Protein AF-A0A822W4I7-F1 (afdb_monomer_lite)

Structure (mmCIF, N/CA/C/O backbone):
data_AF-A0A822W4I7-F1
#
_entry.id   AF-A0A822W4I7-F1
#
loop_
_atom_site.group_PDB
_atom_site.id
_atom_site.type_symbol
_atom_site.label_atom_id
_atom_site.label_alt_id
_atom_site.label_comp_id
_atom_site.label_asym_id
_atom_site.label_entity_id
_atom_site.label_seq_id
_atom_site.pdbx_PDB_ins_code
_atom_site.Cartn_x
_atom_site.Cartn_y
_atom_site.Cartn_z
_atom_site.occupancy
_atom_site.B_iso_or_equiv
_atom_site.auth_seq_id
_atom_site.auth_comp_id
_atom_site.auth_asym_id
_atom_site.auth_atom_id
_atom_site.pdbx_PDB_model_num
ATOM 1 N N . MET A 1 1 ? -20.070 -0.547 12.394 1.00 79.69 1 MET A N 1
ATOM 2 C CA . MET A 1 1 ? -18.955 0.396 12.649 1.00 79.69 1 MET A CA 1
ATOM 3 C C . MET A 1 1 ? -18.957 1.445 11.548 1.00 79.69 1 MET A C 1
ATOM 5 O O . MET A 1 1 ? -19.104 1.066 10.394 1.00 79.69 1 MET A O 1
ATOM 9 N N . ASN A 1 2 ? -18.867 2.728 11.903 1.00 88.19 2 ASN A N 1
ATOM 10 C CA . ASN A 1 2 ? -18.949 3.846 10.955 1.00 88.19 2 ASN A CA 1
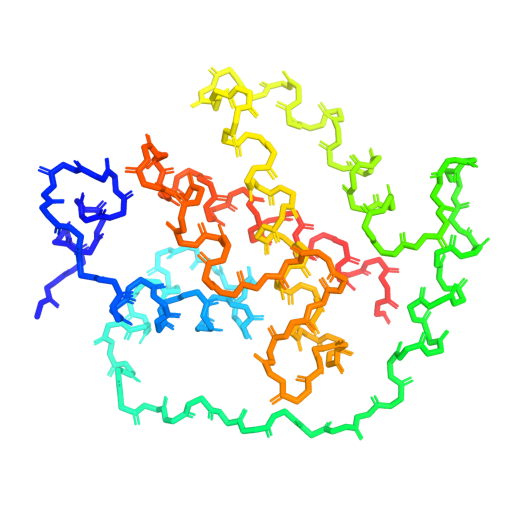ATOM 11 C C . ASN A 1 2 ? -17.554 4.295 10.468 1.00 88.19 2 ASN A C 1
ATOM 13 O O . ASN A 1 2 ? -16.532 3.792 10.941 1.00 88.19 2 ASN A O 1
ATOM 17 N N . GLN A 1 3 ? -17.531 5.239 9.523 1.00 92.62 3 GLN A N 1
ATOM 18 C CA . GLN A 1 3 ? -16.308 5.785 8.925 1.00 92.62 3 GLN A CA 1
ATOM 19 C C . GLN A 1 3 ? -15.360 6.400 9.952 1.00 92.62 3 GLN A C 1
ATOM 21 O O . GLN A 1 3 ? -14.168 6.107 9.929 1.00 92.62 3 GLN A O 1
ATOM 26 N N . GLU A 1 4 ? -15.875 7.198 10.884 1.00 94.81 4 GLU A N 1
ATOM 27 C CA . GLU A 1 4 ? -15.029 7.871 11.869 1.00 94.81 4 GLU A CA 1
ATOM 28 C C . GLU A 1 4 ? -14.302 6.875 12.783 1.00 94.81 4 GLU A C 1
ATOM 30 O O . GLU A 1 4 ? -13.110 7.030 13.029 1.00 94.81 4 GLU A O 1
ATOM 35 N N . VAL A 1 5 ? -14.965 5.793 13.205 1.00 94.12 5 VAL A N 1
ATOM 36 C CA . VAL A 1 5 ? -14.325 4.739 14.011 1.00 94.12 5 VAL A CA 1
ATOM 37 C C . VAL A 1 5 ? -13.192 4.051 13.239 1.00 94.12 5 VAL A C 1
ATOM 39 O O . VAL A 1 5 ? -12.133 3.803 13.812 1.00 94.12 5 VAL A O 1
ATOM 42 N N . LEU A 1 6 ? -13.365 3.781 11.937 1.00 94.44 6 LEU A N 1
ATOM 43 C CA . LEU A 1 6 ? -12.285 3.221 11.112 1.00 94.44 6 LEU A CA 1
ATOM 44 C C . LEU A 1 6 ? -11.090 4.178 11.030 1.00 94.44 6 LEU A C 1
ATOM 46 O O . LEU A 1 6 ? -9.948 3.765 11.218 1.00 94.44 6 LEU A O 1
ATOM 50 N N . LEU A 1 7 ? -11.352 5.464 10.789 1.00 96.62 7 LEU A N 1
ATOM 51 C CA . LEU A 1 7 ? -10.303 6.475 10.674 1.00 96.62 7 LEU A CA 1
ATOM 52 C C . LEU A 1 7 ? -9.562 6.682 12.000 1.00 96.62 7 LEU A C 1
ATOM 54 O O . LEU A 1 7 ? -8.340 6.809 12.000 1.00 96.62 7 LEU A O 1
ATOM 58 N N . GLN A 1 8 ? -10.266 6.672 13.131 1.00 95.94 8 GLN A N 1
ATOM 59 C CA . GLN A 1 8 ? -9.655 6.720 14.463 1.00 95.94 8 GLN A CA 1
ATOM 60 C C . GLN A 1 8 ? -8.756 5.505 14.719 1.00 95.94 8 GLN A C 1
ATOM 62 O O . GLN A 1 8 ? -7.642 5.642 15.227 1.00 95.94 8 GLN A O 1
ATOM 67 N N . MET A 1 9 ? -9.195 4.318 14.303 1.00 95.19 9 MET A N 1
ATOM 68 C CA . MET A 1 9 ? -8.406 3.092 14.411 1.00 95.19 9 MET A CA 1
ATOM 69 C C . MET A 1 9 ? -7.127 3.155 13.562 1.00 95.19 9 MET A C 1
ATOM 71 O O . MET A 1 9 ? -6.029 2.850 14.038 1.00 95.19 9 MET A O 1
ATOM 75 N N . MET A 1 10 ? -7.246 3.619 12.316 1.00 96.12 10 MET A N 1
ATOM 76 C CA . MET A 1 10 ? -6.108 3.834 11.419 1.00 96.12 10 MET A CA 1
ATOM 77 C C . MET A 1 10 ? -5.121 4.861 11.988 1.00 96.12 10 MET A C 1
ATOM 79 O O . MET A 1 10 ? -3.912 4.634 11.960 1.00 96.12 10 MET A O 1
ATOM 83 N N . ARG A 1 11 ? -5.618 5.945 12.591 1.00 95.62 11 ARG A N 1
ATOM 84 C CA . ARG A 1 11 ? -4.800 6.970 13.266 1.00 95.62 11 ARG A CA 1
ATOM 85 C C . ARG A 1 11 ? -4.201 6.519 14.604 1.00 95.62 11 ARG A C 1
ATOM 87 O O . ARG A 1 11 ? -3.498 7.307 15.223 1.00 95.62 11 ARG A O 1
ATOM 94 N N . ALA A 1 12 ? -4.483 5.294 15.056 1.00 93.88 12 ALA A N 1
ATOM 95 C CA . ALA A 1 12 ? -4.097 4.780 16.373 1.00 93.88 12 ALA A CA 1
ATOM 96 C C . ALA A 1 12 ? -4.665 5.580 17.563 1.00 93.88 12 ALA A C 1
ATOM 98 O O . ALA A 1 12 ? -4.113 5.529 18.659 1.00 93.88 12 ALA A O 1
ATOM 99 N N . THR A 1 13 ? -5.772 6.309 17.382 1.00 94.00 13 THR A N 1
ATOM 100 C CA . THR A 1 13 ? -6.416 7.061 18.477 1.00 94.00 13 THR A CA 1
ATOM 101 C C . THR A 1 13 ? -7.375 6.199 19.298 1.00 94.00 13 THR A C 1
ATOM 103 O O . THR A 1 13 ? -7.812 6.612 20.367 1.00 94.00 13 THR A O 1
ATOM 106 N N . ILE A 1 14 ? -7.702 5.002 18.804 1.00 94.81 14 ILE A N 1
ATOM 107 C CA . ILE A 1 14 ? -8.417 3.937 19.517 1.00 94.81 14 ILE A CA 1
ATOM 108 C C . ILE A 1 14 ? -7.698 2.596 19.283 1.00 94.81 14 ILE A C 1
ATOM 110 O O . ILE A 1 14 ? -6.903 2.497 18.339 1.00 94.81 14 ILE A O 1
ATOM 114 N N . PRO A 1 15 ? -7.964 1.555 20.097 1.00 95.19 15 PRO A N 1
ATOM 115 C CA . PRO A 1 15 ? -7.389 0.232 19.886 1.00 95.19 15 PRO A CA 1
ATOM 116 C C . PRO A 1 15 ? -7.635 -0.298 18.475 1.00 95.19 15 PRO A C 1
ATOM 118 O O . PRO A 1 15 ? -8.715 -0.137 17.903 1.00 95.19 15 PRO A O 1
ATOM 121 N N . ARG A 1 16 ? -6.612 -0.950 17.928 1.00 94.25 16 ARG A N 1
ATOM 122 C CA . ARG A 1 16 ? -6.641 -1.509 16.581 1.00 94.25 16 ARG A CA 1
ATOM 123 C C . ARG A 1 16 ? -7.194 -2.916 16.572 1.00 94.25 16 ARG A C 1
ATOM 125 O O . ARG A 1 16 ? -6.694 -3.787 17.278 1.00 94.25 16 ARG A O 1
ATOM 132 N N . ASP A 1 17 ? -8.174 -3.129 15.710 1.00 93.88 17 ASP A N 1
ATOM 133 C CA . ASP A 1 17 ? -8.602 -4.454 15.298 1.00 93.88 17 ASP A CA 1
ATOM 134 C C . ASP A 1 17 ? -7.681 -4.918 14.164 1.00 93.88 17 ASP A C 1
ATOM 136 O O . ASP A 1 17 ? -7.720 -4.393 13.049 1.00 93.88 17 ASP A O 1
ATOM 140 N N . ARG A 1 18 ? -6.806 -5.880 14.475 1.00 92.75 18 ARG A N 1
ATOM 141 C CA . ARG A 1 18 ? -5.824 -6.407 13.521 1.00 92.75 18 ARG A CA 1
ATOM 142 C C . ARG A 1 18 ? -6.501 -7.026 12.299 1.00 92.75 18 ARG A C 1
ATOM 144 O O . ARG A 1 18 ? -6.054 -6.751 11.194 1.00 92.75 18 ARG A O 1
ATOM 151 N N . ALA A 1 19 ? -7.561 -7.812 12.488 1.00 91.94 19 ALA A N 1
ATOM 152 C CA . ALA A 1 19 ? -8.240 -8.497 11.387 1.00 91.94 19 ALA A CA 1
ATOM 153 C C . ALA A 1 19 ? -8.922 -7.494 10.449 1.00 91.94 19 ALA A C 1
ATOM 155 O O . ALA A 1 19 ? -8.917 -7.654 9.234 1.00 91.94 19 ALA A O 1
ATOM 156 N N . LEU A 1 20 ? -9.467 -6.416 11.010 1.00 92.12 20 LEU A N 1
ATOM 157 C CA . LEU A 1 20 ? -10.062 -5.346 10.223 1.00 92.12 20 LEU A CA 1
ATOM 158 C C . LEU A 1 20 ? -9.023 -4.541 9.428 1.00 92.12 20 LEU A C 1
ATOM 160 O O . LEU A 1 20 ? -9.288 -4.179 8.284 1.00 92.12 20 LEU A O 1
ATOM 164 N N . LEU A 1 21 ? -7.864 -4.241 10.024 1.00 94.38 21 LEU A N 1
ATOM 165 C CA . LEU A 1 21 ? -6.771 -3.565 9.316 1.00 94.38 21 LEU A CA 1
ATOM 166 C C . LEU A 1 21 ? -6.186 -4.448 8.215 1.00 94.38 21 LEU A C 1
ATOM 168 O O . LEU A 1 21 ? -5.886 -3.944 7.140 1.00 94.38 21 LEU A O 1
ATOM 172 N N . GLU A 1 22 ? -6.069 -5.749 8.468 1.00 93.94 22 GLU A N 1
ATOM 173 C CA . GLU A 1 22 ? -5.668 -6.738 7.470 1.00 93.94 22 GLU A CA 1
ATOM 174 C C . GLU A 1 22 ? -6.665 -6.791 6.307 1.00 93.94 22 GLU A C 1
ATOM 176 O O . GLU A 1 22 ? -6.274 -6.657 5.152 1.00 93.94 22 GLU A O 1
ATOM 181 N N . ALA A 1 23 ? -7.965 -6.872 6.598 1.00 92.81 23 ALA A N 1
ATOM 182 C CA . ALA A 1 23 ? -9.003 -6.835 5.571 1.00 92.81 23 ALA A CA 1
ATOM 183 C C . ALA A 1 23 ? -8.966 -5.533 4.754 1.00 92.81 23 ALA A C 1
ATOM 185 O O . ALA A 1 23 ? -9.131 -5.564 3.538 1.00 92.81 23 ALA A O 1
ATOM 186 N N . PHE A 1 24 ? -8.719 -4.387 5.397 1.00 94.56 24 PHE A N 1
ATOM 187 C CA . PHE A 1 24 ? -8.563 -3.120 4.682 1.00 94.56 24 PHE A CA 1
ATOM 188 C C . PHE A 1 24 ? -7.282 -3.071 3.841 1.00 94.56 24 PHE A C 1
ATOM 190 O O . PHE A 1 24 ? -7.270 -2.437 2.791 1.00 94.56 24 PHE A O 1
ATOM 197 N N . LEU A 1 25 ? -6.200 -3.713 4.288 1.00 94.62 25 LEU A N 1
ATOM 198 C CA . LEU A 1 25 ? -4.952 -3.808 3.533 1.00 94.62 25 LEU A CA 1
ATOM 199 C C . LEU A 1 25 ? -5.148 -4.581 2.223 1.00 94.62 25 LEU A C 1
ATOM 201 O O . LEU A 1 25 ? -4.697 -4.117 1.184 1.00 94.62 25 LEU A O 1
ATOM 205 N N . TYR A 1 26 ? -5.878 -5.696 2.247 1.00 92.88 26 TYR A N 1
ATOM 206 C CA . TYR A 1 26 ? -6.245 -6.398 1.014 1.00 92.88 26 TYR A CA 1
ATOM 207 C C . TYR A 1 26 ? -7.210 -5.584 0.152 1.00 92.88 26 TYR A C 1
ATOM 209 O O . TYR A 1 26 ? -6.975 -5.414 -1.039 1.00 92.88 26 TYR A O 1
ATOM 217 N N . TYR A 1 27 ? -8.249 -5.005 0.759 1.00 93.69 27 TYR A N 1
ATOM 218 C CA . TYR A 1 27 ? -9.225 -4.204 0.022 1.00 93.69 27 TYR A CA 1
ATOM 219 C C . TYR A 1 27 ? -8.575 -3.013 -0.695 1.00 93.69 27 TYR A C 1
ATOM 221 O O . TYR A 1 27 ? -8.831 -2.780 -1.869 1.00 93.69 27 TYR A O 1
ATOM 229 N N . GLN A 1 28 ? -7.703 -2.255 -0.021 1.00 94.75 28 GLN A N 1
ATOM 230 C CA . GLN A 1 28 ? -7.027 -1.128 -0.670 1.00 94.75 28 GLN A CA 1
ATOM 231 C C . GLN A 1 28 ? -6.077 -1.587 -1.780 1.00 94.75 28 GLN A C 1
ATOM 233 O O . GLN A 1 28 ? -5.899 -0.853 -2.739 1.00 94.75 28 GLN A O 1
ATOM 238 N N . ALA A 1 29 ? -5.479 -2.774 -1.672 1.00 94.56 29 ALA A N 1
ATOM 239 C CA . ALA A 1 29 ? -4.564 -3.291 -2.682 1.00 94.56 29 ALA A CA 1
ATOM 240 C C . ALA A 1 29 ? -5.277 -3.649 -3.999 1.00 94.56 29 ALA A C 1
ATOM 242 O O . ALA A 1 29 ? -4.663 -3.582 -5.060 1.00 94.56 29 ALA A O 1
ATOM 243 N N . GLU A 1 30 ? -6.573 -3.963 -3.941 1.00 91.81 30 GLU A N 1
ATOM 244 C CA . GLU A 1 30 ? -7.424 -4.197 -5.117 1.00 91.81 30 GLU A CA 1
ATOM 245 C C . GLU A 1 30 ? -8.058 -2.910 -5.680 1.00 91.81 30 GLU A C 1
ATOM 247 O O . GLU A 1 30 ? -8.518 -2.908 -6.818 1.00 91.81 30 GLU A O 1
ATOM 252 N N . HIS A 1 31 ? -8.078 -1.823 -4.899 1.00 94.50 31 HIS A N 1
ATOM 253 C CA . HIS A 1 31 ? -8.870 -0.615 -5.177 1.00 94.50 31 HIS A CA 1
ATOM 254 C C . HIS A 1 31 ? -8.096 0.700 -4.954 1.00 94.50 31 HIS A C 1
ATOM 256 O O . HIS A 1 31 ? -8.690 1.740 -4.665 1.00 94.50 31 HIS A O 1
ATOM 262 N N . PHE A 1 32 ? -6.761 0.687 -4.986 1.00 96.25 32 PHE A N 1
ATOM 263 C CA . PHE A 1 32 ? -5.953 1.863 -4.620 1.00 96.25 32 PHE A CA 1
ATOM 264 C C . PHE A 1 32 ? -6.087 3.040 -5.595 1.00 96.25 32 PHE A C 1
ATOM 266 O O . PHE A 1 32 ? -5.713 4.156 -5.236 1.00 96.25 32 PHE A O 1
ATOM 273 N N . ASP A 1 33 ? -6.603 2.795 -6.796 1.00 94.44 33 ASP A N 1
ATOM 274 C CA . ASP A 1 33 ? -6.960 3.789 -7.807 1.00 94.44 33 ASP A CA 1
ATOM 275 C C . ASP A 1 33 ? -8.237 4.571 -7.443 1.00 94.44 33 ASP A C 1
ATOM 277 O O . ASP A 1 33 ? -8.511 5.630 -8.010 1.00 94.44 33 ASP A O 1
ATOM 281 N N . GLU A 1 34 ? -9.010 4.105 -6.456 1.00 95.00 34 GLU A N 1
ATOM 282 C CA . GLU A 1 34 ? -10.173 4.829 -5.956 1.00 95.00 34 GLU A CA 1
ATOM 283 C C . GLU A 1 34 ? -9.810 6.036 -5.078 1.00 95.00 34 GLU A C 1
ATOM 285 O O . GLU A 1 34 ? -8.908 6.018 -4.234 1.00 95.00 34 GLU A O 1
ATOM 290 N N . GLU A 1 35 ? -10.643 7.076 -5.168 1.00 96.12 35 GLU A N 1
ATOM 291 C CA . GLU A 1 35 ? -10.608 8.205 -4.240 1.00 96.12 35 GLU A CA 1
ATOM 292 C C . GLU A 1 35 ? -10.780 7.752 -2.783 1.00 96.12 35 GLU A C 1
ATOM 294 O O . GLU A 1 35 ? -11.704 7.006 -2.452 1.00 96.12 35 GLU A O 1
ATOM 299 N N . TRP A 1 36 ? -9.948 8.280 -1.879 1.00 95.62 36 TRP A N 1
ATOM 300 C CA . TRP A 1 36 ? -9.852 7.828 -0.482 1.00 95.62 36 TRP A CA 1
ATOM 301 C C . TRP A 1 36 ? -11.199 7.735 0.248 1.00 95.62 36 TRP A C 1
ATOM 303 O O . TRP A 1 36 ? -11.483 6.756 0.938 1.00 95.62 36 TRP A O 1
ATOM 313 N N . ASP A 1 37 ? -12.049 8.754 0.111 1.00 94.94 37 ASP A N 1
ATOM 314 C CA . ASP A 1 37 ? -13.343 8.752 0.792 1.00 94.94 37 ASP A CA 1
ATOM 315 C C . ASP A 1 37 ? -14.308 7.724 0.184 1.00 94.94 37 ASP A C 1
ATOM 317 O O . ASP A 1 37 ? -15.136 7.165 0.905 1.00 94.94 37 ASP A O 1
ATOM 321 N N . SER A 1 38 ? -14.208 7.454 -1.121 1.00 94.88 38 SER A N 1
ATOM 322 C CA . SER A 1 38 ? -14.959 6.376 -1.773 1.00 94.88 38 SER A CA 1
ATOM 323 C C . SER A 1 38 ? -14.453 5.019 -1.308 1.00 94.88 38 SER A C 1
ATOM 325 O O . SER A 1 38 ? -15.265 4.243 -0.813 1.00 94.88 38 SER A O 1
ATOM 327 N N . LEU A 1 39 ? -13.138 4.795 -1.320 1.00 94.88 39 LEU A N 1
ATOM 328 C CA . LEU A 1 39 ? -12.501 3.567 -0.845 1.00 94.88 39 LEU A CA 1
ATOM 329 C C . LEU A 1 39 ? -12.980 3.186 0.565 1.00 94.88 39 LEU A C 1
ATOM 331 O O . LEU A 1 39 ? -13.416 2.063 0.816 1.00 94.88 39 LEU A O 1
ATOM 335 N N . ILE A 1 40 ? -12.971 4.150 1.493 1.00 95.31 40 ILE A N 1
ATOM 336 C CA . ILE A 1 40 ? -13.418 3.938 2.875 1.00 95.31 40 ILE A CA 1
ATOM 337 C C . ILE A 1 40 ? -14.917 3.620 2.945 1.00 95.31 40 ILE A C 1
ATOM 339 O O . ILE A 1 40 ? -15.322 2.702 3.664 1.00 95.31 40 ILE A O 1
ATOM 343 N N . ARG A 1 41 ? -15.761 4.361 2.215 1.00 93.62 41 ARG A N 1
ATOM 344 C CA . ARG A 1 41 ? -17.212 4.110 2.191 1.00 93.62 41 ARG A CA 1
ATOM 345 C C . ARG A 1 41 ? -17.543 2.743 1.600 1.00 93.62 41 ARG A C 1
ATOM 347 O O . ARG A 1 41 ? -18.399 2.043 2.146 1.00 93.62 41 ARG A O 1
ATOM 354 N N . GLN A 1 42 ? -16.880 2.369 0.512 1.00 92.69 42 GLN A N 1
ATOM 355 C CA . GLN A 1 42 ? -17.104 1.102 -0.166 1.00 92.69 42 GLN A CA 1
ATOM 356 C C . GLN A 1 42 ? -16.635 -0.070 0.696 1.00 92.69 42 GLN A C 1
ATOM 358 O O . GLN A 1 42 ? -17.430 -0.972 0.944 1.00 92.69 42 GLN A O 1
ATOM 363 N N . PHE A 1 43 ? -15.443 0.003 1.299 1.00 92.62 43 PHE A N 1
ATOM 364 C CA . PHE A 1 43 ? -14.972 -1.004 2.256 1.00 92.62 43 PHE A CA 1
ATOM 365 C C . PHE A 1 43 ? -15.976 -1.252 3.393 1.00 92.62 43 PHE A C 1
ATOM 367 O O . PHE A 1 43 ? -16.270 -2.389 3.765 1.00 92.62 43 PHE A O 1
ATOM 374 N N . LEU A 1 44 ? -16.546 -0.181 3.955 1.00 91.50 44 LEU A N 1
ATOM 375 C CA . LEU A 1 44 ? -17.518 -0.291 5.045 1.00 91.50 44 LEU A CA 1
ATOM 376 C C . LEU A 1 44 ? -18.857 -0.892 4.610 1.00 91.50 44 LEU A C 1
ATOM 378 O O . LEU A 1 44 ? -19.518 -1.514 5.443 1.00 91.50 44 LEU A O 1
ATOM 382 N N . SER A 1 45 ? -19.230 -0.711 3.343 1.00 88.00 45 SER A N 1
ATOM 383 C CA . SER A 1 45 ? -20.471 -1.227 2.754 1.00 88.00 45 SER A CA 1
ATOM 384 C C . SER A 1 45 ? -20.317 -2.670 2.258 1.00 88.00 45 SER A C 1
ATOM 386 O O . SER A 1 45 ? -21.261 -3.450 2.347 1.00 88.00 45 SER A O 1
ATOM 388 N N . ASN A 1 46 ? -19.111 -3.045 1.823 1.00 78.44 46 ASN A N 1
ATOM 389 C CA . ASN A 1 46 ? -18.796 -4.306 1.151 1.00 78.44 46 ASN A CA 1
ATOM 390 C C . ASN A 1 46 ? -18.062 -5.319 2.045 1.00 78.44 46 ASN A C 1
ATOM 392 O O . ASN A 1 46 ? -17.482 -6.263 1.522 1.00 78.44 46 ASN A O 1
ATOM 396 N N . ARG A 1 47 ? -18.096 -5.186 3.383 1.00 63.94 47 ARG A N 1
ATOM 397 C CA . ARG A 1 47 ? -17.347 -6.047 4.338 1.00 63.94 47 ARG A CA 1
ATOM 398 C C . ARG A 1 47 ? -17.519 -7.570 4.180 1.00 63.94 47 ARG A C 1
ATOM 400 O O . ARG A 1 47 ? -16.845 -8.319 4.878 1.00 63.94 47 ARG A O 1
ATOM 407 N N . GLN A 1 48 ? -18.457 -8.025 3.354 1.00 50.22 48 GLN A N 1
ATOM 408 C CA . GLN A 1 48 ? -18.758 -9.432 3.081 1.00 50.22 48 GLN A CA 1
ATOM 409 C C . GLN A 1 48 ? -18.239 -9.927 1.721 1.00 50.22 48 GLN A C 1
ATOM 411 O O . GLN A 1 48 ? -18.402 -11.108 1.421 1.00 50.22 48 GLN A O 1
ATOM 416 N N . ALA A 1 49 ? -17.634 -9.072 0.892 1.00 48.66 49 ALA A N 1
ATOM 417 C CA . ALA A 1 49 ? -17.029 -9.512 -0.357 1.00 48.66 49 ALA A CA 1
ATOM 418 C C . ALA A 1 49 ? -15.733 -10.267 -0.032 1.00 48.66 49 ALA A C 1
ATOM 420 O O . ALA A 1 49 ? -14.748 -9.678 0.406 1.00 48.66 49 ALA A O 1
ATOM 421 N N . ASN A 1 50 ? -15.781 -11.594 -0.177 1.00 50.44 50 ASN A N 1
ATOM 422 C CA . ASN A 1 50 ? -14.613 -12.465 -0.132 1.00 50.44 50 ASN A CA 1
ATOM 423 C C . ASN A 1 50 ? -13.496 -11.861 -0.989 1.00 50.44 50 ASN A C 1
ATOM 425 O O . ASN A 1 50 ? -13.721 -11.596 -2.171 1.00 50.44 50 ASN A O 1
ATOM 429 N N . ILE A 1 51 ? -12.314 -11.701 -0.389 1.00 49.62 51 ILE A N 1
ATOM 430 C CA . ILE A 1 51 ? -11.061 -11.442 -1.103 1.00 49.62 51 ILE A CA 1
ATOM 431 C C . ILE A 1 51 ? -10.967 -12.548 -2.155 1.00 49.62 51 ILE A C 1
ATOM 433 O O . ILE A 1 51 ? -10.892 -13.734 -1.811 1.00 49.62 51 ILE A O 1
ATOM 437 N N . SER A 1 52 ? -11.140 -12.190 -3.423 1.00 46.78 52 SER A N 1
ATOM 438 C CA . SER A 1 52 ? -11.185 -13.191 -4.481 1.00 46.78 52 SER A CA 1
ATOM 439 C C . SER A 1 52 ? -9.760 -13.670 -4.739 1.00 46.78 52 SER A C 1
ATOM 441 O O . SER A 1 52 ? -8.857 -12.843 -4.840 1.00 46.78 52 SER A O 1
ATOM 443 N N . PRO A 1 53 ? -9.515 -14.987 -4.844 1.00 45.19 53 PRO A N 1
ATOM 444 C CA . PRO A 1 53 ? -8.202 -15.476 -5.227 1.00 45.19 53 PRO A CA 1
ATOM 445 C C . PRO A 1 53 ? -7.863 -14.927 -6.616 1.00 45.19 53 PRO A C 1
ATOM 447 O O . PRO A 1 53 ? -8.591 -15.139 -7.588 1.00 45.19 53 PRO A O 1
ATOM 450 N N . VAL A 1 54 ? -6.771 -14.172 -6.665 1.00 50.09 54 VAL A N 1
ATOM 451 C CA . VAL A 1 54 ? -6.262 -13.467 -7.838 1.00 50.09 54 VAL A CA 1
ATOM 452 C C . VAL A 1 54 ? -5.992 -14.463 -8.983 1.00 50.09 54 VAL A C 1
ATOM 454 O O . VAL A 1 54 ? -5.339 -15.488 -8.788 1.00 50.09 54 VAL A O 1
ATOM 457 N N . GLN A 1 55 ? -6.531 -14.191 -10.180 1.00 45.38 55 GLN A N 1
ATOM 458 C CA . GLN A 1 55 ? -6.383 -15.041 -11.373 1.00 45.38 55 GLN A CA 1
ATOM 459 C C . GLN A 1 55 ? -5.085 -14.754 -12.129 1.00 45.38 55 GLN A C 1
ATOM 461 O O . GLN A 1 55 ? -5.054 -13.767 -12.857 1.00 45.38 55 GLN A O 1
ATOM 466 N N . VAL A 1 56 ? -4.113 -15.671 -12.039 1.00 47.41 56 VAL A N 1
ATOM 467 C CA . VAL A 1 56 ? -2.787 -15.661 -12.695 1.00 47.41 56 VAL A CA 1
ATOM 468 C C . VAL A 1 56 ? -2.841 -15.239 -14.176 1.00 47.41 56 VAL A C 1
ATOM 470 O O . VAL A 1 56 ? -3.078 -16.057 -15.067 1.00 47.41 56 VAL A O 1
ATOM 473 N N . LEU A 1 57 ? -2.564 -13.967 -14.449 1.00 53.78 57 LEU A N 1
ATOM 474 C CA . LEU A 1 57 ? -2.105 -13.457 -15.742 1.00 53.78 57 LEU A CA 1
ATOM 475 C C . LEU A 1 57 ? -0.588 -13.219 -15.655 1.00 53.78 57 LEU A C 1
ATOM 477 O O . LEU A 1 57 ? -0.063 -12.940 -14.582 1.00 53.78 57 LEU A O 1
ATOM 481 N N . HIS A 1 58 ? 0.133 -13.379 -16.768 1.00 60.84 58 HIS A N 1
ATOM 482 C CA . HIS A 1 58 ? 1.608 -13.363 -16.831 1.00 60.84 58 HIS A CA 1
ATOM 483 C C . HIS A 1 58 ? 2.226 -11.956 -16.637 1.00 60.84 58 HIS A C 1
ATOM 485 O O . HIS A 1 58 ? 2.965 -11.470 -17.484 1.00 60.84 58 HIS A O 1
ATOM 491 N N . PHE A 1 59 ? 1.965 -11.298 -15.509 1.00 69.12 59 PHE A N 1
ATOM 492 C CA . PHE A 1 59 ? 2.458 -9.946 -15.223 1.00 69.12 59 PHE A CA 1
ATOM 493 C C . PHE A 1 59 ? 3.938 -9.887 -14.814 1.00 69.12 59 PHE A C 1
ATOM 495 O O . PHE A 1 59 ? 4.569 -8.844 -14.952 1.00 69.12 59 PHE A O 1
ATOM 502 N N . GLU A 1 60 ? 4.533 -10.987 -14.340 1.00 75.62 60 GLU A N 1
ATOM 503 C CA . GLU A 1 60 ? 5.937 -10.991 -13.891 1.00 75.62 60 GLU A CA 1
ATOM 504 C C . GLU A 1 60 ? 6.915 -10.618 -15.020 1.00 75.62 60 GLU A C 1
ATOM 506 O O . GLU A 1 60 ? 7.900 -9.912 -14.791 1.00 75.62 60 GLU A O 1
ATOM 511 N N . THR A 1 61 ? 6.622 -11.041 -16.256 1.00 76.06 61 THR A N 1
ATOM 512 C CA . THR A 1 61 ? 7.451 -10.712 -17.427 1.00 76.06 61 THR A CA 1
ATOM 513 C C . THR A 1 61 ? 7.324 -9.238 -17.805 1.00 76.06 61 THR A C 1
ATOM 515 O O . THR A 1 61 ? 8.344 -8.591 -18.041 1.00 76.06 61 THR A O 1
ATOM 518 N N . ASP A 1 62 ? 6.106 -8.692 -17.797 1.00 84.88 62 ASP A N 1
ATOM 519 C CA . ASP A 1 62 ? 5.849 -7.295 -18.163 1.00 84.88 62 ASP A CA 1
ATOM 520 C C . ASP A 1 62 ? 6.459 -6.330 -17.138 1.00 84.88 62 ASP A C 1
ATOM 522 O O . ASP A 1 62 ? 7.169 -5.394 -17.507 1.00 84.88 62 ASP A O 1
ATOM 526 N N . VAL A 1 63 ? 6.294 -6.618 -15.842 1.00 88.12 63 VAL A N 1
ATOM 527 C CA . VAL A 1 63 ? 6.913 -5.837 -14.759 1.00 88.12 63 VAL A CA 1
ATOM 528 C C . VAL A 1 63 ? 8.441 -5.895 -14.851 1.00 88.12 63 VAL A C 1
ATOM 530 O O . VAL A 1 63 ? 9.108 -4.869 -14.710 1.00 88.12 63 VAL A O 1
ATOM 533 N N . SER A 1 64 ? 9.015 -7.070 -15.125 1.00 86.81 64 SER A N 1
ATOM 534 C CA . SER A 1 64 ? 10.470 -7.216 -15.268 1.00 86.81 64 SER A CA 1
ATOM 535 C C . SER A 1 64 ? 11.011 -6.419 -16.458 1.00 86.81 64 SER A C 1
ATOM 537 O O . SER A 1 64 ? 12.011 -5.712 -16.320 1.00 86.81 64 SER A O 1
ATOM 539 N N . ALA A 1 65 ? 10.346 -6.493 -17.615 1.00 89.12 65 ALA A N 1
ATOM 540 C CA . ALA A 1 65 ? 10.727 -5.748 -18.812 1.00 89.12 65 ALA A CA 1
ATOM 541 C C . ALA A 1 65 ? 10.609 -4.231 -18.602 1.00 89.12 65 ALA A C 1
ATOM 543 O O . ALA A 1 65 ? 11.509 -3.483 -18.987 1.00 89.12 65 ALA A O 1
ATOM 544 N N . PHE A 1 66 ? 9.542 -3.783 -17.936 1.00 92.38 66 PHE A N 1
ATOM 545 C CA . PHE A 1 66 ? 9.352 -2.382 -17.581 1.00 92.38 66 PHE A CA 1
ATOM 546 C C . PHE A 1 66 ? 10.491 -1.855 -16.702 1.00 92.38 66 PHE A C 1
ATOM 548 O O . PHE A 1 66 ? 11.096 -0.831 -17.021 1.00 92.38 66 PHE A O 1
ATOM 555 N N . VAL A 1 67 ? 10.833 -2.564 -15.619 1.00 92.38 67 VAL A N 1
ATOM 556 C CA . VAL A 1 67 ? 11.897 -2.114 -14.709 1.00 92.38 67 VAL A CA 1
ATOM 557 C C . VAL A 1 67 ? 13.251 -2.072 -15.423 1.00 92.38 67 VAL A C 1
ATOM 559 O O . VAL A 1 67 ? 13.999 -1.109 -15.248 1.00 92.38 67 VAL A O 1
ATOM 562 N N . GLN A 1 68 ? 13.540 -3.052 -16.286 1.00 90.56 68 GLN A N 1
ATOM 563 C CA . GLN A 1 68 ? 14.755 -3.065 -17.111 1.00 90.56 68 GLN A CA 1
ATOM 564 C C . GLN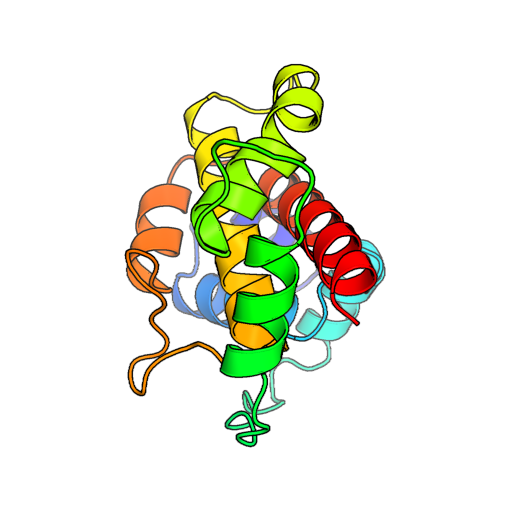 A 1 68 ? 14.837 -1.886 -18.088 1.00 90.56 68 GLN A C 1
ATOM 566 O O . GLN A 1 68 ? 15.933 -1.418 -18.388 1.00 90.56 68 GLN A O 1
ATOM 571 N N . ALA A 1 69 ? 13.696 -1.405 -18.582 1.00 91.94 69 ALA A N 1
ATOM 572 C CA . ALA A 1 69 ? 13.617 -0.237 -19.453 1.00 91.94 69 ALA A CA 1
ATOM 573 C C . ALA A 1 69 ? 13.576 1.096 -18.682 1.00 91.94 69 ALA A C 1
ATOM 575 O O . ALA A 1 69 ? 13.556 2.161 -19.306 1.00 91.94 69 ALA A O 1
ATOM 576 N N . SER A 1 70 ? 13.536 1.064 -17.345 1.00 90.62 70 SER A N 1
ATOM 577 C CA . SER A 1 70 ? 13.387 2.274 -16.543 1.00 90.62 70 SER A CA 1
ATOM 578 C C . SER A 1 70 ? 14.597 3.212 -16.680 1.00 90.62 70 SER A C 1
ATOM 580 O O . SER A 1 70 ? 15.730 2.758 -16.839 1.00 90.62 70 SER A O 1
ATOM 582 N N . PRO A 1 71 ? 14.397 4.538 -16.568 1.00 89.38 71 PRO A N 1
ATOM 583 C CA . PRO A 1 71 ? 15.488 5.510 -16.653 1.00 89.38 71 PRO A CA 1
ATOM 584 C C . PRO A 1 71 ? 16.335 5.582 -15.369 1.00 89.38 71 PRO A C 1
ATOM 586 O O . PRO A 1 71 ? 17.166 6.479 -15.236 1.00 89.38 71 PRO A O 1
ATOM 589 N N . TYR A 1 72 ? 16.085 4.711 -14.388 1.00 91.00 72 TYR A N 1
ATOM 590 C CA . TYR A 1 72 ? 16.731 4.751 -13.084 1.00 91.00 72 TYR A CA 1
ATOM 591 C C . TYR A 1 72 ? 17.842 3.706 -13.002 1.00 91.00 72 TYR A C 1
ATOM 593 O O . TYR A 1 72 ? 17.568 2.518 -12.866 1.00 91.00 72 TYR A O 1
ATOM 601 N N . ASP A 1 73 ? 19.095 4.162 -12.961 1.00 87.31 73 ASP A N 1
ATOM 602 C CA . ASP A 1 73 ? 20.277 3.284 -12.903 1.00 87.31 73 ASP A CA 1
ATOM 603 C C . ASP A 1 73 ? 20.279 2.313 -11.704 1.00 87.31 73 ASP A C 1
ATOM 605 O O . ASP A 1 73 ? 20.917 1.266 -11.755 1.00 87.31 73 ASP A O 1
ATOM 609 N N . ASN A 1 74 ? 19.558 2.648 -10.627 1.00 87.94 74 ASN A N 1
ATOM 610 C CA . ASN A 1 74 ? 19.489 1.862 -9.390 1.00 87.94 74 ASN A CA 1
ATOM 611 C C . ASN A 1 74 ? 18.203 1.022 -9.260 1.00 87.94 74 ASN A C 1
ATOM 613 O O . ASN A 1 74 ? 17.977 0.433 -8.204 1.00 87.94 74 ASN A O 1
ATOM 617 N N . ALA A 1 75 ? 17.331 1.011 -10.274 1.00 91.56 75 ALA A N 1
ATOM 618 C CA . ALA A 1 75 ? 16.123 0.192 -10.275 1.00 91.56 75 ALA A CA 1
ATOM 619 C C . ALA A 1 75 ? 16.401 -1.139 -10.985 1.00 91.56 75 ALA A C 1
ATOM 621 O O . ALA A 1 75 ? 16.779 -1.179 -12.154 1.00 91.56 75 ALA A O 1
ATOM 622 N N . HIS A 1 76 ? 16.247 -2.239 -10.258 1.00 90.69 76 HIS A N 1
ATOM 623 C CA . HIS A 1 76 ? 16.542 -3.596 -10.735 1.00 90.69 76 HIS A CA 1
ATOM 624 C C . HIS A 1 76 ? 15.353 -4.544 -10.573 1.00 90.69 76 HIS A C 1
ATOM 626 O O . HIS A 1 76 ? 15.295 -5.591 -11.211 1.00 90.69 76 HIS A O 1
ATOM 632 N N . ASP A 1 77 ? 14.404 -4.167 -9.726 1.00 92.19 77 ASP A N 1
ATOM 633 C CA . ASP A 1 77 ? 13.144 -4.850 -9.493 1.00 92.19 77 ASP A CA 1
ATOM 634 C C . ASP A 1 77 ? 12.053 -3.837 -9.111 1.00 92.19 77 ASP A C 1
ATOM 636 O O . ASP A 1 77 ? 12.302 -2.634 -8.969 1.00 92.19 77 ASP A O 1
ATOM 640 N N . LEU A 1 78 ? 10.821 -4.318 -8.928 1.00 94.56 78 LEU A N 1
ATOM 641 C CA . LEU A 1 78 ? 9.694 -3.456 -8.570 1.00 94.56 78 LEU A CA 1
ATOM 642 C C . LEU A 1 78 ? 9.912 -2.723 -7.233 1.00 94.56 78 LEU A C 1
ATOM 644 O O . LEU A 1 78 ? 9.451 -1.592 -7.079 1.00 94.56 78 LEU A O 1
ATOM 648 N N . LEU A 1 79 ? 10.630 -3.325 -6.276 1.00 94.44 79 LEU A N 1
ATOM 649 C CA . LEU A 1 79 ? 10.934 -2.704 -4.983 1.00 94.44 79 LEU A CA 1
ATOM 650 C C . LEU A 1 79 ? 11.840 -1.481 -5.163 1.00 94.44 79 LEU A C 1
ATOM 652 O O . LEU A 1 79 ? 11.488 -0.380 -4.740 1.00 94.44 79 LEU A O 1
ATOM 656 N N . THR A 1 80 ? 12.994 -1.668 -5.796 1.00 94.25 80 THR A N 1
ATOM 657 C CA . THR A 1 80 ? 13.981 -0.606 -6.028 1.00 94.25 80 THR A CA 1
ATOM 658 C C . THR A 1 80 ? 13.432 0.477 -6.955 1.00 94.25 80 THR A C 1
ATOM 660 O O . THR A 1 80 ? 13.644 1.662 -6.695 1.00 94.25 80 THR A O 1
ATOM 663 N N . TYR A 1 81 ? 12.625 0.108 -7.956 1.00 96.31 81 TYR A N 1
ATOM 664 C CA . TYR A 1 81 ? 11.878 1.075 -8.760 1.00 96.31 81 TYR A CA 1
ATOM 665 C C . TYR A 1 81 ? 10.924 1.916 -7.897 1.00 96.31 81 TYR A C 1
ATOM 667 O O . TYR A 1 81 ? 10.987 3.145 -7.924 1.00 96.31 81 TYR A O 1
ATOM 675 N N . THR A 1 82 ? 10.089 1.273 -7.070 1.00 96.44 82 THR A N 1
ATOM 676 C CA . THR A 1 82 ? 9.130 1.961 -6.183 1.00 96.44 82 THR A CA 1
ATOM 677 C C . THR A 1 82 ? 9.842 2.908 -5.212 1.00 96.44 82 THR A C 1
ATOM 679 O O . THR A 1 82 ? 9.394 4.038 -5.000 1.00 96.44 82 THR A O 1
ATOM 682 N N . GLN A 1 83 ? 10.983 2.481 -4.659 1.00 95.81 83 GLN A N 1
ATOM 683 C CA . GLN A 1 83 ? 11.826 3.299 -3.786 1.00 95.81 83 GLN A CA 1
ATOM 684 C C . GLN A 1 83 ? 12.332 4.556 -4.497 1.00 95.81 83 GLN A C 1
ATOM 686 O O . GLN A 1 83 ? 12.126 5.662 -3.992 1.00 95.81 83 GLN A O 1
ATOM 691 N N . VAL A 1 84 ? 12.970 4.404 -5.662 1.00 95.69 84 VAL A N 1
ATOM 692 C CA . VAL A 1 84 ? 13.556 5.528 -6.409 1.00 95.69 84 VAL A CA 1
ATOM 693 C C . VAL A 1 84 ? 12.466 6.483 -6.899 1.00 95.69 84 VAL A C 1
ATOM 695 O O . VAL A 1 84 ? 12.577 7.694 -6.694 1.00 95.69 84 VAL A O 1
ATOM 698 N N . PHE A 1 85 ? 11.375 5.954 -7.457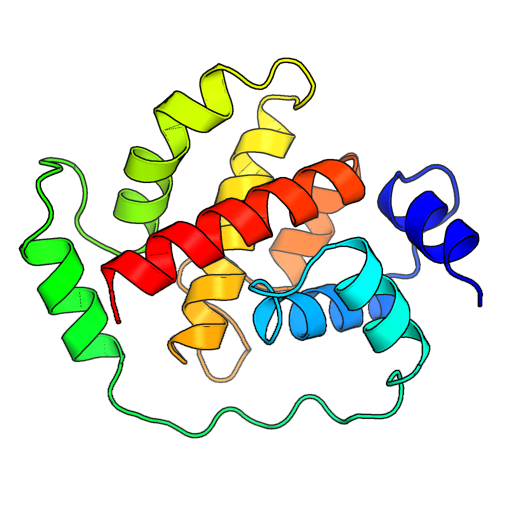 1.00 96.19 85 PHE A N 1
ATOM 699 C CA . PHE A 1 85 ? 10.243 6.747 -7.939 1.00 96.19 85 PHE A CA 1
ATOM 700 C C . PHE A 1 85 ? 9.594 7.569 -6.812 1.00 96.19 85 PHE A C 1
ATOM 702 O O . PHE A 1 85 ? 9.298 8.758 -6.969 1.00 96.19 85 PHE A O 1
ATOM 709 N N . GLY A 1 86 ? 9.386 6.953 -5.643 1.00 95.69 86 GLY A N 1
ATOM 710 C CA . GLY A 1 86 ? 8.749 7.594 -4.493 1.00 95.69 86 GLY A CA 1
ATOM 711 C C . GLY A 1 86 ? 9.646 8.584 -3.742 1.00 95.69 86 GLY A C 1
ATOM 712 O O . GLY A 1 86 ? 9.132 9.516 -3.115 1.00 95.69 86 GLY A O 1
ATOM 713 N N . GLN A 1 87 ? 10.972 8.426 -3.808 1.00 93.69 87 GLN A N 1
ATOM 714 C CA . GLN A 1 87 ? 11.933 9.091 -2.921 1.00 93.69 87 GLN A CA 1
ATOM 715 C C . GLN A 1 87 ? 11.765 10.614 -2.870 1.00 93.69 87 GLN A C 1
ATOM 717 O O . GLN A 1 87 ? 11.564 11.187 -1.796 1.00 93.69 87 GLN A O 1
ATOM 722 N N . THR A 1 88 ? 11.817 11.288 -4.022 1.00 92.06 88 THR A N 1
ATOM 723 C CA . THR A 1 88 ? 11.735 12.757 -4.082 1.00 92.06 88 THR A CA 1
ATOM 724 C C . THR A 1 88 ? 10.377 13.276 -3.608 1.00 92.06 88 THR A C 1
ATOM 726 O O . THR A 1 88 ? 10.303 14.337 -2.986 1.00 92.06 88 THR A O 1
ATOM 729 N N . GLY A 1 89 ? 9.295 12.543 -3.887 1.00 94.12 89 GLY A N 1
ATOM 730 C CA . GLY A 1 89 ? 7.953 12.895 -3.422 1.00 94.12 89 GLY A CA 1
ATOM 731 C C . GLY A 1 89 ? 7.838 12.783 -1.904 1.00 94.12 89 GLY A C 1
ATOM 732 O O . GLY A 1 89 ? 7.425 13.733 -1.242 1.00 94.12 89 GLY A O 1
ATOM 733 N N . LEU A 1 90 ? 8.279 11.655 -1.344 1.00 96.62 90 LEU A N 1
ATOM 734 C CA . LEU A 1 90 ? 8.222 11.380 0.092 1.00 96.62 90 LEU A CA 1
ATOM 735 C C . LEU A 1 90 ? 9.114 12.314 0.908 1.00 96.62 90 LEU A C 1
ATOM 737 O O . LEU A 1 90 ? 8.743 12.713 2.014 1.00 96.62 90 LEU A O 1
ATOM 741 N N . GLN A 1 91 ? 10.270 12.720 0.378 1.00 94.25 91 GLN A N 1
ATOM 742 C CA . GLN A 1 91 ? 11.147 13.686 1.045 1.00 94.25 91 GLN A CA 1
ATOM 743 C C . GLN A 1 91 ? 10.451 15.024 1.318 1.00 94.25 91 GLN A C 1
ATOM 745 O O . GLN A 1 91 ? 10.696 15.608 2.367 1.00 94.25 91 GLN A O 1
ATOM 750 N N . LYS A 1 92 ? 9.526 15.454 0.450 1.00 94.75 92 LYS A N 1
ATOM 751 C CA . LYS A 1 92 ? 8.763 16.708 0.594 1.00 94.75 92 LYS A CA 1
ATOM 752 C C . LYS A 1 92 ? 7.582 16.615 1.570 1.00 94.75 92 LYS A C 1
ATOM 754 O O . LYS A 1 92 ? 6.924 17.618 1.830 1.00 94.75 92 LYS A O 1
ATOM 759 N N . LEU A 1 93 ? 7.257 15.420 2.069 1.00 93.81 93 LEU A N 1
ATOM 760 C CA . LEU A 1 93 ? 6.151 15.215 3.003 1.00 93.81 93 LEU A CA 1
ATOM 761 C C . LEU A 1 93 ? 6.648 15.316 4.448 1.00 93.81 93 LEU A C 1
ATOM 763 O O . LEU A 1 93 ? 7.094 14.329 5.032 1.00 93.81 93 LEU A O 1
ATOM 767 N N . ASP A 1 94 ? 6.521 16.500 5.043 1.00 90.88 94 ASP A N 1
ATOM 768 C CA . ASP A 1 94 ? 6.938 16.762 6.433 1.00 90.88 94 ASP A CA 1
ATOM 769 C C . ASP A 1 94 ? 6.007 16.127 7.478 1.00 90.88 94 ASP A C 1
ATOM 771 O O . ASP A 1 94 ? 6.355 15.987 8.646 1.00 90.88 94 ASP A O 1
ATOM 775 N N . LYS A 1 95 ? 4.799 15.731 7.058 1.00 88.25 95 LYS A N 1
ATOM 776 C CA . LYS A 1 95 ? 3.777 15.119 7.925 1.00 88.25 95 LYS A CA 1
ATOM 777 C C . LYS A 1 95 ? 3.970 13.617 8.147 1.00 88.25 95 LYS A C 1
ATOM 779 O O . LYS A 1 95 ? 3.178 13.029 8.877 1.00 88.25 95 LYS A O 1
ATOM 784 N N . LEU A 1 96 ? 4.952 13.007 7.483 1.00 95.00 96 LEU A N 1
ATOM 785 C CA . LEU A 1 96 ? 5.308 11.603 7.657 1.00 95.00 96 LEU A CA 1
ATOM 786 C C . LEU A 1 96 ? 6.662 11.518 8.357 1.00 95.00 96 LEU A C 1
ATOM 788 O O . LEU A 1 96 ? 7.640 12.124 7.914 1.00 95.00 96 LEU A O 1
ATOM 792 N N . SER A 1 97 ? 6.729 10.732 9.423 1.00 95.12 97 SER A N 1
ATOM 793 C CA . SER A 1 97 ? 7.993 10.306 10.022 1.00 95.12 97 SER A CA 1
ATOM 794 C C . SER A 1 97 ? 8.811 9.444 9.042 1.00 95.12 97 SER A C 1
ATOM 796 O O . SER A 1 97 ? 8.248 8.893 8.093 1.00 95.12 97 SER A O 1
ATOM 798 N N . PRO A 1 98 ? 10.132 9.282 9.247 1.00 95.38 98 PRO A N 1
ATOM 799 C CA . PRO A 1 98 ? 10.949 8.407 8.404 1.00 95.38 98 PRO A CA 1
ATOM 800 C C . PRO A 1 98 ? 10.388 6.982 8.283 1.00 95.38 98 PRO A C 1
ATOM 802 O O . PRO A 1 98 ? 10.225 6.489 7.174 1.00 95.38 98 PRO A O 1
ATOM 805 N N . SER A 1 99 ? 9.972 6.372 9.396 1.00 95.50 99 SER A N 1
ATOM 806 C CA . SER A 1 99 ? 9.379 5.029 9.391 1.00 95.50 99 SER A CA 1
ATOM 807 C C . SER A 1 99 ? 8.031 4.963 8.670 1.00 95.50 99 SER A C 1
ATOM 809 O O . SER A 1 99 ? 7.698 3.936 8.086 1.00 95.50 99 SER A O 1
ATOM 811 N N . GLU A 1 100 ? 7.240 6.039 8.678 1.00 97.44 100 GLU A N 1
ATOM 812 C CA . GLU A 1 100 ? 6.015 6.111 7.876 1.00 97.44 100 GLU A CA 1
ATOM 813 C C . GLU A 1 100 ? 6.310 6.251 6.383 1.00 97.44 100 GLU A C 1
ATOM 815 O O . GLU A 1 100 ? 5.555 5.714 5.581 1.00 97.44 100 GLU A O 1
ATOM 820 N N . LYS A 1 101 ? 7.395 6.932 5.994 1.00 97.69 101 LYS A N 1
ATOM 821 C CA . LYS A 1 101 ? 7.828 6.995 4.588 1.00 97.69 101 LYS A CA 1
ATOM 822 C C . LYS A 1 101 ? 8.277 5.620 4.093 1.00 97.69 101 LYS A C 1
ATOM 824 O O . LYS A 1 101 ? 7.885 5.234 2.996 1.00 97.69 101 LYS A O 1
ATOM 829 N N . ASP A 1 102 ? 9.002 4.865 4.916 1.00 96.12 102 ASP A N 1
ATOM 830 C CA . ASP A 1 102 ? 9.358 3.475 4.607 1.00 96.12 102 ASP A CA 1
ATOM 831 C C . ASP A 1 102 ? 8.098 2.606 4.480 1.00 96.12 102 ASP A C 1
ATOM 833 O O . ASP A 1 102 ? 7.930 1.874 3.507 1.00 96.12 102 ASP A O 1
ATOM 837 N N . LEU A 1 103 ? 7.147 2.756 5.410 1.00 97.62 103 LEU A N 1
ATOM 838 C CA . LEU A 1 103 ? 5.881 2.026 5.357 1.00 97.62 103 LEU A CA 1
ATOM 839 C C . LEU A 1 103 ? 5.037 2.395 4.127 1.00 97.62 103 LEU A C 1
ATOM 841 O O . LEU A 1 103 ? 4.357 1.531 3.585 1.00 97.62 103 LEU A O 1
ATOM 845 N N . VAL A 1 104 ? 5.083 3.647 3.656 1.00 98.38 104 VAL A N 1
ATOM 846 C CA . VA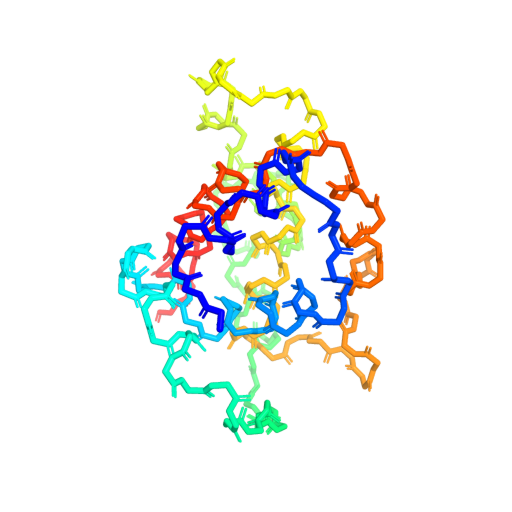L A 1 104 ? 4.428 4.048 2.401 1.00 98.38 104 VAL A CA 1
ATOM 847 C C . VAL A 1 104 ? 4.975 3.255 1.216 1.00 98.38 104 VAL A C 1
ATOM 849 O O . VAL A 1 104 ? 4.181 2.781 0.407 1.00 98.38 104 VAL A O 1
ATOM 852 N N . ILE A 1 105 ? 6.298 3.091 1.120 1.00 98.06 105 ILE A N 1
ATOM 853 C CA . ILE A 1 105 ? 6.919 2.289 0.057 1.00 98.06 105 ILE A CA 1
ATOM 854 C C . ILE A 1 105 ? 6.456 0.837 0.144 1.00 98.06 105 ILE A C 1
ATOM 856 O O . ILE A 1 105 ? 6.055 0.263 -0.863 1.00 98.06 105 ILE A O 1
ATOM 860 N N . GLU A 1 106 ? 6.474 0.247 1.337 1.00 97.69 106 GLU A N 1
ATOM 861 C CA . GLU A 1 106 ? 6.116 -1.163 1.509 1.00 97.69 106 GLU A CA 1
ATOM 862 C C . GLU A 1 106 ? 4.630 -1.439 1.248 1.00 97.69 106 GLU A C 1
ATOM 864 O O . GLU A 1 106 ? 4.297 -2.458 0.647 1.00 97.69 106 GLU A O 1
ATOM 869 N N . VAL A 1 107 ? 3.731 -0.529 1.643 1.00 98.38 107 VAL A N 1
ATOM 870 C CA . VAL A 1 107 ? 2.301 -0.646 1.318 1.00 98.38 107 VAL A CA 1
ATOM 871 C C . VAL A 1 107 ? 2.063 -0.422 -0.176 1.00 98.38 107 VAL A C 1
ATOM 873 O O . VAL A 1 107 ? 1.302 -1.171 -0.779 1.00 98.38 107 VAL A O 1
ATOM 876 N N . ALA A 1 108 ? 2.729 0.553 -0.802 1.00 98.38 108 ALA A N 1
ATOM 877 C CA . ALA A 1 108 ? 2.614 0.755 -2.246 1.00 98.38 108 ALA A CA 1
ATOM 878 C C . ALA A 1 108 ? 3.102 -0.481 -3.015 1.00 98.38 108 ALA A C 1
ATOM 880 O O . ALA A 1 108 ? 2.453 -0.912 -3.963 1.00 98.38 108 ALA A O 1
ATOM 881 N N . LEU A 1 109 ? 4.198 -1.096 -2.564 1.00 97.69 109 LEU A N 1
ATOM 882 C CA . LEU A 1 109 ? 4.707 -2.333 -3.140 1.00 97.69 109 LEU A CA 1
ATOM 883 C C . LEU A 1 109 ? 3.728 -3.496 -2.963 1.00 97.69 109 LEU A C 1
ATOM 885 O O . LEU A 1 109 ? 3.539 -4.264 -3.898 1.00 97.69 109 LEU A O 1
ATOM 889 N N . PHE A 1 110 ? 3.079 -3.614 -1.802 1.00 97.38 110 PHE A N 1
ATOM 890 C CA . PHE A 1 110 ? 2.038 -4.619 -1.577 1.00 97.38 110 PHE A CA 1
ATOM 891 C C . PHE A 1 110 ? 0.843 -4.428 -2.518 1.00 97.38 110 PHE A C 1
ATOM 893 O O . PHE A 1 110 ? 0.369 -5.393 -3.118 1.00 97.38 110 PHE A O 1
ATOM 900 N N . ASN A 1 111 ? 0.400 -3.183 -2.700 1.00 97.44 111 ASN A N 1
ATOM 901 C CA . ASN A 1 111 ? -0.673 -2.835 -3.628 1.00 97.44 111 ASN A CA 1
ATOM 902 C C . ASN A 1 111 ? -0.310 -3.210 -5.074 1.00 97.44 111 ASN A C 1
ATOM 904 O O . ASN A 1 111 ? -1.086 -3.877 -5.754 1.00 97.44 111 ASN A O 1
ATOM 908 N N . LEU A 1 112 ? 0.896 -2.855 -5.527 1.00 96.25 112 LEU A N 1
ATOM 909 C CA . LEU A 1 112 ? 1.387 -3.196 -6.866 1.00 96.25 112 LEU A CA 1
ATOM 910 C C . LEU A 1 112 ? 1.550 -4.709 -7.046 1.00 96.25 112 LEU A C 1
ATOM 912 O O . LEU A 1 112 ? 1.105 -5.257 -8.049 1.00 96.25 112 LEU A O 1
ATOM 916 N N . ALA A 1 113 ? 2.134 -5.401 -6.065 1.00 94.31 113 ALA A N 1
ATOM 917 C CA . ALA A 1 113 ? 2.282 -6.852 -6.098 1.00 94.31 113 ALA A CA 1
ATOM 918 C C . ALA A 1 113 ? 0.922 -7.565 -6.113 1.00 94.31 113 ALA A C 1
ATOM 920 O O . ALA A 1 113 ? 0.791 -8.610 -6.739 1.00 94.31 113 ALA A O 1
ATOM 921 N N . THR A 1 114 ? -0.104 -6.986 -5.490 1.00 92.50 114 THR A N 1
ATOM 922 C CA . THR A 1 114 ? -1.480 -7.488 -5.587 1.00 92.50 114 THR A CA 1
ATOM 923 C C . THR A 1 114 ? -2.058 -7.239 -6.982 1.00 92.50 114 THR A C 1
ATOM 925 O O . THR A 1 114 ? -2.523 -8.182 -7.621 1.00 92.50 114 THR A O 1
ATOM 928 N N . ARG A 1 115 ? -1.964 -6.005 -7.507 1.00 91.50 115 ARG A N 1
ATOM 929 C CA . ARG A 1 115 ? -2.471 -5.630 -8.843 1.00 91.50 115 ARG A CA 1
ATOM 930 C C . ARG A 1 115 ? -1.864 -6.463 -9.966 1.00 91.50 115 ARG A C 1
ATOM 932 O O . ARG A 1 115 ? -2.582 -6.883 -10.871 1.00 91.50 115 ARG A O 1
ATOM 939 N N . PHE A 1 116 ? -0.558 -6.692 -9.883 1.00 90.56 116 PHE A N 1
ATOM 940 C CA . PHE A 1 116 ? 0.231 -7.471 -10.835 1.00 90.56 116 PHE A CA 1
ATOM 941 C C . PHE A 1 116 ? 0.383 -8.932 -10.426 1.00 90.56 116 PHE A C 1
ATOM 943 O O . PHE A 1 116 ? 1.139 -9.662 -11.051 1.00 90.56 116 PHE A O 1
ATOM 950 N N . GLN A 1 117 ? -0.339 -9.381 -9.399 1.00 88.88 117 GLN A N 1
ATOM 951 C CA . GLN A 1 117 ? -0.439 -10.799 -9.059 1.00 88.88 117 GLN A CA 1
ATOM 952 C C . GLN A 1 117 ? 0.914 -11.481 -8.786 1.00 88.88 117 GLN A C 1
ATOM 954 O O . GLN A 1 117 ? 1.129 -12.643 -9.121 1.00 88.88 117 GLN A O 1
ATOM 959 N N . LEU A 1 118 ? 1.832 -10.737 -8.174 1.00 90.12 118 LEU A N 1
ATOM 960 C CA . LEU A 1 118 ? 3.192 -11.161 -7.847 1.00 90.12 118 LEU A CA 1
ATOM 961 C C . LEU A 1 118 ? 3.294 -11.788 -6.449 1.00 90.12 118 LEU A C 1
ATOM 963 O O . LEU A 1 118 ? 4.378 -12.202 -6.042 1.00 90.12 118 LEU A O 1
ATOM 967 N N . LEU A 1 119 ? 2.196 -11.816 -5.688 1.00 89.81 119 LEU A N 1
ATOM 968 C CA . LEU A 1 119 ? 2.175 -12.446 -4.372 1.00 89.81 119 LEU A CA 1
ATOM 969 C C . LEU A 1 119 ? 2.356 -13.968 -4.494 1.00 89.81 119 LEU A C 1
ATOM 971 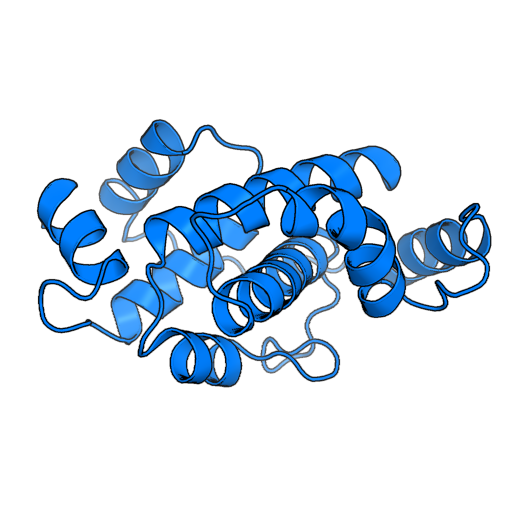O O . LEU A 1 119 ? 1.752 -14.612 -5.352 1.00 89.81 119 LEU A O 1
ATOM 975 N N . ASP A 1 120 ? 3.147 -14.553 -3.597 1.00 87.69 120 ASP A N 1
ATOM 976 C CA . ASP A 1 120 ? 3.257 -16.003 -3.458 1.00 87.69 120 ASP A CA 1
ATOM 977 C C . ASP A 1 120 ? 1.978 -16.618 -2.852 1.00 87.69 120 ASP A C 1
ATOM 979 O O . ASP A 1 120 ? 1.020 -15.931 -2.487 1.00 87.69 120 ASP A O 1
ATOM 983 N N . SER A 1 121 ? 1.960 -17.943 -2.685 1.00 82.50 121 SER A N 1
ATOM 984 C CA . SER A 1 121 ? 0.813 -18.656 -2.102 1.00 82.50 121 SER A CA 1
ATOM 985 C C . SER A 1 121 ? 0.481 -18.264 -0.655 1.00 82.50 121 SER A C 1
ATOM 987 O O . SER A 1 121 ? -0.577 -18.639 -0.158 1.00 82.50 121 SER A O 1
ATOM 989 N N . ASN A 1 122 ? 1.381 -17.561 0.037 1.00 83.00 122 ASN A N 1
ATOM 990 C CA . ASN A 1 122 ? 1.196 -17.054 1.395 1.00 83.00 122 ASN A CA 1
ATOM 991 C C . ASN A 1 122 ? 0.816 -15.562 1.411 1.00 83.00 122 ASN A C 1
ATOM 993 O O . ASN A 1 122 ? 0.684 -14.982 2.488 1.00 83.00 122 ASN A O 1
ATOM 997 N N . GLY A 1 123 ? 0.650 -14.931 0.244 1.00 85.81 123 GLY A N 1
ATOM 998 C CA . GLY A 1 123 ? 0.378 -13.501 0.135 1.00 85.81 123 GLY A CA 1
ATOM 999 C C . GLY A 1 123 ? 1.622 -12.629 0.333 1.00 85.81 123 GLY A C 1
ATOM 1000 O O . GLY A 1 123 ? 1.494 -11.464 0.708 1.00 85.81 123 GLY A O 1
ATOM 1001 N N . HIS A 1 124 ? 2.824 -13.179 0.148 1.00 90.19 124 HIS A N 1
ATOM 1002 C CA . HIS A 1 124 ? 4.081 -12.455 0.318 1.00 90.19 124 HIS A CA 1
ATOM 1003 C C . HIS A 1 124 ? 4.657 -11.992 -1.014 1.00 90.19 124 HIS A C 1
ATOM 1005 O O . HIS A 1 124 ? 4.516 -12.658 -2.032 1.00 90.19 124 HIS A O 1
ATOM 1011 N N . TYR A 1 125 ? 5.406 -10.895 -0.984 1.00 91.12 125 TYR A N 1
ATOM 1012 C CA . TYR A 1 125 ? 6.252 -10.485 -2.099 1.00 91.12 125 TYR A CA 1
ATOM 1013 C C . TYR A 1 125 ? 7.610 -10.045 -1.564 1.00 91.12 125 TYR A C 1
ATOM 1015 O O . TYR A 1 125 ? 7.700 -9.113 -0.771 1.00 91.12 125 TYR A O 1
ATOM 1023 N N . GLN A 1 126 ? 8.686 -10.722 -1.962 1.00 89.69 126 GLN A N 1
ATOM 1024 C CA . GLN A 1 126 ? 10.029 -10.472 -1.425 1.00 89.69 126 GLN A CA 1
ATOM 1025 C C . GLN A 1 126 ? 10.056 -10.446 0.124 1.00 89.69 126 GLN A C 1
ATOM 1027 O O . GLN A 1 126 ? 9.908 -11.481 0.767 1.00 89.69 126 GLN A O 1
ATOM 1032 N N . THR A 1 127 ? 10.260 -9.271 0.733 1.00 86.25 127 THR A N 1
ATOM 1033 C CA . THR A 1 127 ? 10.353 -9.073 2.189 1.00 86.25 127 THR A CA 1
ATOM 1034 C C . THR A 1 127 ? 9.055 -8.577 2.833 1.00 86.25 127 THR A C 1
ATOM 1036 O O . THR A 1 127 ? 9.026 -8.392 4.053 1.00 86.25 127 THR A O 1
ATOM 1039 N N . ILE A 1 128 ? 7.991 -8.356 2.049 1.00 93.12 128 ILE A N 1
ATOM 1040 C CA . ILE A 1 128 ? 6.710 -7.843 2.542 1.00 93.12 128 ILE A CA 1
ATOM 1041 C C . ILE A 1 128 ? 5.673 -8.959 2.704 1.00 93.12 128 ILE A C 1
ATOM 1043 O O . ILE A 1 128 ? 5.473 -9.797 1.826 1.00 93.12 128 ILE A O 1
ATOM 1047 N N . SER A 1 129 ? 4.985 -8.929 3.844 1.00 92.25 129 SER A N 1
ATOM 1048 C CA . SER A 1 129 ? 3.793 -9.715 4.146 1.00 92.25 129 SER A CA 1
ATOM 1049 C C . SER A 1 129 ? 2.741 -8.843 4.841 1.00 92.25 129 SER A C 1
ATOM 1051 O O . SER A 1 129 ? 3.093 -7.829 5.460 1.00 92.25 129 SER A O 1
ATOM 1053 N N . PRO A 1 130 ? 1.453 -9.232 4.823 1.00 92.12 130 PRO A N 1
ATOM 1054 C CA . PRO A 1 130 ? 0.424 -8.561 5.618 1.00 92.12 130 PRO A CA 1
ATOM 1055 C C . PRO A 1 130 ? 0.837 -8.446 7.090 1.00 92.12 130 PRO A C 1
ATOM 1057 O O . PRO A 1 130 ? 0.721 -7.387 7.705 1.00 92.12 130 PRO A O 1
ATOM 1060 N N . ASP A 1 131 ? 1.424 -9.511 7.637 1.00 94.12 131 ASP A N 1
ATOM 1061 C CA . ASP A 1 131 ? 1.945 -9.540 8.998 1.00 94.12 131 ASP A CA 1
ATOM 1062 C C . ASP A 1 131 ? 3.041 -8.503 9.252 1.00 94.12 131 ASP A C 1
ATOM 1064 O O . ASP A 1 131 ? 2.967 -7.758 10.237 1.00 94.12 131 ASP A O 1
ATOM 1068 N N . SER A 1 132 ? 4.047 -8.413 8.374 1.00 95.25 132 SER A N 1
ATOM 1069 C CA . SER A 1 132 ? 5.133 -7.443 8.537 1.00 95.25 132 SER A CA 1
ATOM 1070 C C . SER A 1 132 ? 4.620 -6.007 8.439 1.00 95.25 132 SER A C 1
ATOM 1072 O O . SER A 1 132 ? 5.027 -5.150 9.227 1.00 95.25 132 SER A O 1
ATOM 1074 N N . LEU A 1 133 ? 3.686 -5.748 7.519 1.00 96.94 133 LEU A N 1
ATOM 1075 C CA . LEU A 1 133 ? 3.065 -4.436 7.328 1.00 96.94 133 LEU A CA 1
ATOM 1076 C C . LEU A 1 133 ? 2.243 -4.030 8.556 1.00 96.94 133 LEU A C 1
ATOM 1078 O O . LEU A 1 133 ? 2.389 -2.919 9.073 1.00 96.94 133 LEU A O 1
ATOM 1082 N N . LEU A 1 134 ? 1.438 -4.947 9.097 1.00 95.50 134 LEU A N 1
ATOM 1083 C CA . LEU A 1 134 ? 0.660 -4.710 10.312 1.00 95.50 134 LEU A CA 1
ATOM 1084 C C . LEU A 1 134 ? 1.562 -4.497 11.534 1.00 95.50 134 LEU A C 1
ATOM 1086 O O . LEU A 1 134 ? 1.273 -3.625 12.357 1.00 95.50 134 LEU A O 1
ATOM 1090 N N . GLN A 1 135 ? 2.678 -5.220 11.657 1.00 95.12 135 GLN A N 1
ATOM 1091 C CA . GLN A 1 135 ? 3.652 -4.984 12.728 1.00 95.12 135 GLN A CA 1
ATOM 1092 C C . GLN A 1 135 ? 4.277 -3.587 12.644 1.00 95.12 135 GLN A C 1
ATOM 1094 O O . GLN A 1 135 ? 4.266 -2.861 13.642 1.00 95.12 135 GLN A O 1
ATOM 1099 N N . LYS A 1 136 ? 4.757 -3.178 11.463 1.00 94.62 136 LYS A N 1
ATOM 1100 C CA . LYS A 1 136 ? 5.348 -1.847 11.237 1.00 94.62 136 LYS A CA 1
ATOM 1101 C C . LYS A 1 136 ? 4.327 -0.723 11.409 1.00 94.62 136 LYS A C 1
ATOM 1103 O O . LYS A 1 136 ? 4.662 0.354 11.897 1.00 94.62 136 LYS A O 1
ATOM 1108 N N . SER A 1 137 ? 3.054 -0.992 11.117 1.00 93.31 137 SER A N 1
ATOM 1109 C CA . SER A 1 137 ? 1.981 -0.011 11.272 1.00 93.31 137 SER A CA 1
ATOM 1110 C C . SER A 1 137 ? 1.675 0.388 12.715 1.00 93.31 137 SER A C 1
ATOM 1112 O O . SER A 1 137 ? 1.061 1.435 12.911 1.00 93.31 137 SER A O 1
ATOM 1114 N N . ARG A 1 138 ? 2.088 -0.390 13.735 1.00 89.81 138 ARG A N 1
ATOM 1115 C CA . ARG A 1 138 ? 1.640 -0.256 15.142 1.00 89.81 138 ARG A CA 1
ATOM 1116 C C . ARG A 1 138 ? 1.738 1.155 15.733 1.00 89.81 138 ARG A C 1
ATOM 1118 O O . ARG A 1 138 ? 0.886 1.495 16.547 1.00 89.81 138 ARG A O 1
ATOM 1125 N N . GLY A 1 139 ? 2.712 1.960 15.310 1.00 85.00 139 GLY A N 1
ATOM 1126 C CA . GLY A 1 139 ? 2.876 3.356 15.741 1.00 85.00 139 GLY A CA 1
ATOM 1127 C C . GLY A 1 139 ? 2.562 4.419 14.680 1.00 85.00 139 GLY A C 1
ATOM 1128 O O . GLY A 1 139 ? 2.667 5.602 14.977 1.00 85.00 139 GLY A O 1
ATOM 1129 N N . ALA A 1 140 ? 2.206 4.023 13.456 1.00 93.88 140 ALA A N 1
ATOM 1130 C CA . ALA A 1 140 ? 2.012 4.929 12.324 1.00 93.88 140 ALA A CA 1
ATOM 1131 C C . ALA A 1 140 ? 0.601 5.529 12.279 1.00 93.88 140 ALA A C 1
ATOM 1133 O O . ALA A 1 140 ? -0.363 4.890 12.698 1.00 93.88 140 ALA A O 1
ATOM 1134 N N . ASN A 1 141 ? 0.444 6.703 11.669 1.00 95.50 141 ASN A N 1
ATOM 1135 C CA . ASN A 1 141 ? -0.854 7.204 11.235 1.00 95.50 141 ASN A CA 1
ATOM 1136 C C . ASN A 1 141 ? -1.217 6.597 9.871 1.00 95.50 141 ASN A C 1
ATOM 1138 O O . ASN A 1 141 ? -0.864 7.126 8.813 1.00 95.50 141 ASN A O 1
ATOM 1142 N N . LEU A 1 142 ? -1.976 5.498 9.895 1.00 97.12 142 LEU A N 1
ATOM 1143 C CA . LEU A 1 142 ? -2.292 4.737 8.685 1.00 97.12 142 LEU A CA 1
ATOM 1144 C C . LEU A 1 142 ? -3.145 5.507 7.674 1.00 97.12 142 LEU A C 1
ATOM 1146 O O . LEU A 1 142 ? -3.086 5.198 6.493 1.00 97.12 142 LEU A O 1
ATOM 1150 N N . VAL A 1 143 ? -3.889 6.539 8.089 1.00 97.06 143 VAL A N 1
ATOM 1151 C CA . VAL A 1 143 ? -4.656 7.362 7.137 1.00 97.06 143 VAL A CA 1
ATOM 1152 C C . VAL A 1 143 ? -3.717 8.087 6.176 1.00 97.06 143 VAL A C 1
ATOM 1154 O O . VAL A 1 143 ? -3.972 8.121 4.976 1.00 97.06 143 VAL A O 1
ATOM 1157 N N . ASN A 1 144 ? -2.623 8.660 6.682 1.00 95.31 144 ASN A N 1
ATOM 1158 C CA . ASN A 1 144 ? -1.663 9.350 5.824 1.00 95.31 144 ASN A CA 1
ATOM 1159 C C . ASN A 1 144 ? -0.838 8.348 5.013 1.00 95.31 144 ASN A C 1
ATOM 1161 O O . ASN A 1 144 ? -0.645 8.556 3.819 1.00 95.31 144 ASN A O 1
ATOM 1165 N N . VAL A 1 145 ? -0.400 7.256 5.647 1.00 98.06 145 VAL A N 1
ATOM 1166 C CA . VAL A 1 145 ? 0.380 6.203 4.985 1.00 98.06 145 VAL A CA 1
ATOM 1167 C C . VAL A 1 145 ? -0.398 5.602 3.817 1.00 98.06 145 VAL A C 1
ATOM 1169 O O . VAL A 1 145 ? 0.083 5.652 2.692 1.00 98.06 145 VAL A O 1
ATOM 1172 N N . TYR A 1 146 ? -1.614 5.102 4.047 1.00 98.06 146 TYR A N 1
ATOM 1173 C CA . TYR A 1 146 ? -2.405 4.438 3.008 1.00 98.06 146 TYR A CA 1
ATOM 1174 C C . TYR A 1 146 ? -2.795 5.389 1.880 1.00 98.06 146 TYR A C 1
ATOM 1176 O O . TYR A 1 146 ? -2.676 5.032 0.716 1.00 98.06 146 TYR A O 1
ATOM 1184 N N . ARG A 1 147 ? -3.151 6.646 2.179 1.00 97.31 147 ARG A N 1
ATOM 1185 C CA . ARG A 1 147 ? -3.411 7.637 1.122 1.00 97.31 147 ARG A CA 1
ATOM 1186 C C . ARG A 1 147 ? -2.210 7.839 0.209 1.00 97.31 147 ARG A C 1
ATOM 1188 O O . ARG A 1 147 ? -2.370 7.857 -1.008 1.00 97.31 147 ARG A O 1
ATOM 1195 N N . VAL A 1 148 ? -1.025 8.039 0.781 1.00 98.00 148 VAL A N 1
ATOM 1196 C CA . VAL A 1 148 ? 0.180 8.300 -0.015 1.00 98.00 148 VAL A CA 1
ATOM 1197 C C . VAL A 1 148 ? 0.625 7.031 -0.742 1.00 98.00 148 VAL A C 1
ATOM 1199 O O . VAL A 1 148 ? 0.984 7.121 -1.911 1.00 98.00 148 VAL A O 1
ATOM 1202 N N . ALA A 1 149 ? 0.539 5.866 -0.098 1.00 98.50 149 ALA A N 1
ATOM 1203 C CA . ALA A 1 149 ? 0.850 4.578 -0.707 1.00 98.50 149 ALA A CA 1
ATOM 1204 C C . ALA A 1 149 ? -0.060 4.268 -1.899 1.00 98.50 149 ALA A C 1
ATOM 1206 O O . ALA A 1 149 ? 0.438 3.899 -2.956 1.00 98.50 149 ALA A O 1
ATOM 1207 N N . ASN A 1 150 ? -1.367 4.508 -1.772 1.00 98.50 150 ASN A N 1
ATOM 1208 C CA . ASN A 1 150 ? -2.321 4.326 -2.862 1.00 98.50 150 ASN A CA 1
ATOM 1209 C C . ASN A 1 150 ? -2.014 5.241 -4.050 1.00 98.50 150 ASN A C 1
ATOM 1211 O O . ASN A 1 150 ? -1.929 4.773 -5.176 1.00 98.50 150 ASN A O 1
ATOM 1215 N N . ASN A 1 151 ? -1.753 6.527 -3.793 1.00 97.81 151 ASN A N 1
ATOM 1216 C CA . ASN A 1 151 ? -1.366 7.472 -4.847 1.00 97.81 151 ASN A CA 1
ATOM 1217 C C . ASN A 1 151 ? -0.032 7.099 -5.513 1.00 97.81 151 ASN A C 1
ATOM 1219 O O . ASN A 1 151 ? 0.163 7.347 -6.701 1.00 97.81 151 ASN A O 1
ATOM 1223 N N . LEU A 1 152 ? 0.917 6.560 -4.746 1.00 98.44 152 LEU A N 1
ATOM 1224 C CA . LEU A 1 152 ? 2.189 6.088 -5.279 1.00 98.44 152 LEU A CA 1
ATOM 1225 C C . LEU A 1 152 ? 1.980 4.856 -6.169 1.00 98.44 152 LEU A C 1
ATOM 1227 O O . LEU A 1 152 ? 2.478 4.844 -7.291 1.00 98.44 152 LEU A O 1
ATOM 1231 N N . ALA A 1 153 ? 1.212 3.874 -5.693 1.00 98.19 153 ALA A N 1
ATOM 1232 C CA . ALA A 1 153 ? 0.870 2.669 -6.439 1.00 98.19 153 ALA A CA 1
ATOM 1233 C C . ALA A 1 153 ? 0.101 2.995 -7.728 1.00 98.19 153 ALA A C 1
ATOM 1235 O O . ALA A 1 153 ? 0.508 2.539 -8.784 1.00 98.19 153 ALA A O 1
ATOM 1236 N N . ASP A 1 154 ? -0.918 3.856 -7.678 1.00 97.75 154 ASP A N 1
ATOM 1237 C CA . ASP A 1 154 ? -1.696 4.286 -8.854 1.00 97.75 154 ASP A CA 1
ATOM 1238 C C . ASP A 1 154 ? -0.842 4.975 -9.930 1.00 97.75 154 ASP A C 1
ATOM 1240 O O . ASP A 1 154 ? -1.053 4.818 -11.133 1.00 97.75 154 ASP A O 1
ATOM 1244 N N . ARG A 1 155 ? 0.162 5.753 -9.523 1.00 97.00 155 ARG A N 1
ATOM 1245 C CA . ARG A 1 155 ? 1.082 6.374 -10.483 1.00 97.00 155 ARG A CA 1
ATOM 1246 C C . ARG A 1 155 ? 2.014 5.354 -11.122 1.00 97.00 155 A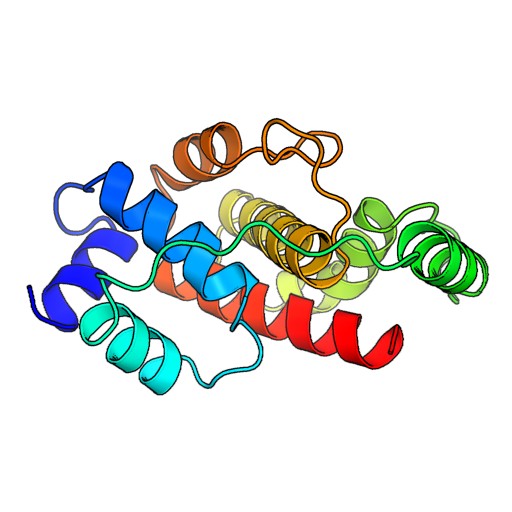RG A C 1
ATOM 1248 O O . ARG A 1 155 ? 2.212 5.412 -12.325 1.00 97.00 155 ARG A O 1
ATOM 1255 N N . ILE A 1 156 ? 2.566 4.440 -10.326 1.00 96.19 156 ILE A N 1
ATOM 1256 C CA . ILE A 1 156 ? 3.467 3.399 -10.831 1.00 96.19 156 ILE A CA 1
ATOM 1257 C C . ILE A 1 156 ? 2.701 2.403 -11.708 1.00 96.19 156 ILE A C 1
ATOM 1259 O O . ILE A 1 156 ? 3.215 1.996 -12.743 1.00 96.19 156 ILE A O 1
ATOM 1263 N N . SER A 1 157 ? 1.471 2.031 -11.342 1.00 94.69 157 SER A N 1
ATOM 1264 C CA . SER A 1 157 ? 0.688 1.077 -12.126 1.00 94.69 157 SER A CA 1
ATOM 1265 C C . SER A 1 157 ? 0.379 1.611 -13.519 1.00 94.69 157 SER A C 1
ATOM 1267 O O . SER A 1 157 ? 0.517 0.873 -14.484 1.00 94.69 157 SER A O 1
ATOM 1269 N N . ARG A 1 158 ? 0.059 2.906 -13.634 1.00 93.44 158 ARG A N 1
ATOM 1270 C CA . ARG A 1 158 ? -0.155 3.583 -14.922 1.00 93.44 158 ARG A CA 1
ATOM 1271 C C . ARG A 1 158 ? 1.098 3.716 -15.785 1.00 93.44 158 ARG A C 1
ATOM 1273 O O . ARG A 1 158 ? 0.955 3.905 -16.984 1.00 93.44 158 ARG A O 1
ATOM 1280 N N . ASP A 1 159 ? 2.291 3.671 -15.195 1.00 90.44 159 ASP A N 1
ATOM 1281 C CA . ASP A 1 159 ? 3.532 3.653 -15.975 1.00 90.44 159 ASP A CA 1
ATOM 1282 C C . ASP A 1 159 ? 3.818 2.246 -16.539 1.00 90.44 159 ASP A C 1
ATOM 1284 O O . ASP A 1 159 ? 4.500 2.131 -17.556 1.00 90.44 159 ASP A O 1
ATOM 1288 N N . ILE A 1 160 ? 3.306 1.189 -15.893 1.00 89.00 160 ILE A N 1
ATOM 1289 C CA . ILE A 1 160 ? 3.525 -0.217 -16.278 1.00 89.00 160 ILE A CA 1
ATOM 1290 C C . ILE A 1 160 ? 2.463 -0.730 -17.271 1.00 89.00 160 ILE A C 1
ATOM 1292 O O . ILE A 1 160 ? 2.810 -1.525 -18.144 1.00 89.00 160 ILE A O 1
ATOM 1296 N N . GLU A 1 161 ? 1.195 -0.327 -17.118 1.00 84.12 161 GLU A N 1
ATOM 1297 C CA . GLU A 1 161 ? 0.052 -0.725 -17.973 1.00 84.12 161 GLU A CA 1
ATOM 1298 C C . GLU A 1 161 ? -0.024 0.044 -19.303 1.00 84.12 161 GLU A C 1
ATOM 1300 O O . GLU A 1 161 ? -0.353 -0.600 -20.328 1.00 84.12 161 GLU A O 1
#

Foldseek 3Di:
DDLVVVLCQLQVVDPHDLVLVLLLLLQCLQPLVDDLVVSSVCCVVPVPPPSDQDDDDPLLVLQQVLQVPDPDPQGRHPLSVLCVLCPVVLVPDPVFDPLLSVLLSLSLSLSLCSVSVVADPQSDDDPDDSVVSSVSSNNGNNSVSSNSSSVSNNVVVVSRD

Organism: Streptococcus suis (NCBI:txid1307)

Radius of gyration: 15.32 Å; chains: 1; bounding box: 41×35×39 Å

Secondary structure (DSSP, 8-state):
--HHHHHHHHTTSS---HHHHHHHHHHHHHSTTS-HHHHHHHHHH-TTS--PPP---SHHHHHHHHHHT-S-TT--SHHHHHHHHHHHHHHT-TTS-HHHHHHHHHHHHHHHHHHTT---TTS-BTTB-HHHHHHHHTTS-HHHHHHHHHHHHHHHHHHH-

Sequence (161 aa):
MNQEVLLQMMRATIPRDRALLEAFLYYQAEHFDEEWDSLIRQFLSNRQANISPVQVLHFETDVSAFVQASPYDNAHDLLTYTQVFGQTGLQKLDKLSPSEKDLVIEVALFNLATRFQLLDSNGHYQTISPDSLLQKSRGANLVNVYRVANNLADRISRDIE

pLDDT: mean 89.85, std 12.02, range [45.19, 98.5]